Protein AF-A0A350TLJ2-F1 (afdb_monomer_lite)

Foldseek 3Di:
DVVVVVVVVVVVVQQADKDWDAPPVRQWIWIAGSVRHTPDIDHHPVQPDPVCCVSVD

Radius of gyration: 17.24 Å; chains: 1; bounding box: 38×16×46 Å

Structure (mmCIF, N/CA/C/O backbone):
data_AF-A0A350TLJ2-F1
#
_entry.id   AF-A0A350TLJ2-F1
#
loop_
_atom_site.group_PDB
_atom_site.id
_atom_site.type_symbol
_atom_site.label_atom_id
_atom_site.label_alt_id
_atom_site.label_comp_id
_atom_site.label_asym_id
_atom_site.label_entity_id
_atom_site.label_seq_id
_atom_site.pdbx_PDB_ins_code
_atom_site.Cartn_x
_atom_site.Cartn_y
_atom_site.Cartn_z
_atom_site.occupancy
_atom_site.B_iso_or_equiv
_atom_site.auth_seq_id
_atom_site.auth_comp_id
_atom_site.auth_asym_id
_atom_site.auth_atom_id
_atom_site.pdbx_PDB_model_num
ATOM 1 N N . MET A 1 1 ? -24.512 0.928 24.796 1.00 80.38 1 MET A N 1
ATOM 2 C CA . MET A 1 1 ? -24.688 1.150 23.342 1.00 80.38 1 MET A CA 1
ATOM 3 C C . MET A 1 1 ? -23.592 2.026 22.738 1.00 80.38 1 MET A C 1
ATOM 5 O O . MET A 1 1 ? -23.054 1.623 21.722 1.00 80.38 1 MET A O 1
ATOM 9 N N . LYS 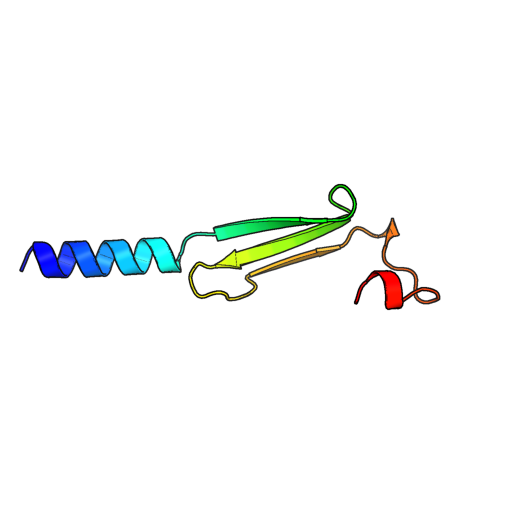A 1 2 ? -23.182 3.141 23.373 1.00 90.81 2 LYS A N 1
ATOM 10 C CA . LYS A 1 2 ? -22.084 4.008 22.889 1.00 90.81 2 LYS A CA 1
ATOM 11 C C . LYS A 1 2 ? -20.788 3.254 22.540 1.00 90.81 2 LYS A C 1
ATOM 13 O O . LYS A 1 2 ? -20.317 3.348 21.423 1.00 90.81 2 LYS A O 1
ATOM 18 N N . MET A 1 3 ? -20.315 2.382 23.432 1.00 93.69 3 MET A N 1
ATOM 19 C CA . MET A 1 3 ? -19.120 1.556 23.193 1.00 93.69 3 MET A CA 1
ATOM 20 C C . MET A 1 3 ? -19.209 0.658 21.944 1.00 93.69 3 MET A C 1
ATOM 22 O O . MET A 1 3 ? -18.222 0.488 21.242 1.00 93.69 3 MET A O 1
ATOM 26 N N . GLN A 1 4 ? -20.382 0.081 21.653 1.00 94.06 4 GLN A N 1
ATOM 27 C CA . GLN A 1 4 ? -20.568 -0.771 20.470 1.00 94.06 4 GLN A CA 1
ATOM 28 C C . GLN A 1 4 ? -20.548 0.056 19.180 1.00 94.06 4 GLN A C 1
ATOM 30 O O . GLN A 1 4 ? -19.981 -0.382 18.185 1.00 94.06 4 GLN A O 1
ATOM 35 N N . GLN A 1 5 ? -21.139 1.253 19.212 1.00 96.12 5 GLN A N 1
ATOM 36 C CA . GLN A 1 5 ? -21.105 2.192 18.090 1.00 96.12 5 GLN A CA 1
ATOM 37 C C . GLN A 1 5 ? -19.686 2.711 17.841 1.00 96.12 5 GLN A C 1
ATOM 39 O O . GLN A 1 5 ? -19.238 2.723 16.699 1.00 96.12 5 GLN A O 1
ATOM 44 N N . ASP A 1 6 ? -18.964 3.070 18.905 1.00 96.94 6 ASP A N 1
ATOM 45 C CA . ASP A 1 6 ? -17.581 3.544 18.818 1.00 96.94 6 ASP A CA 1
ATOM 46 C C . ASP A 1 6 ? -16.661 2.454 18.236 1.00 96.94 6 ASP A C 1
ATOM 48 O O . ASP A 1 6 ? -15.837 2.738 17.370 1.00 96.94 6 ASP A O 1
ATOM 52 N N . MET A 1 7 ? -16.853 1.191 18.641 1.00 96.75 7 MET A N 1
ATOM 53 C CA . MET A 1 7 ? -16.115 0.051 18.084 1.00 96.75 7 MET A CA 1
ATOM 54 C C . MET A 1 7 ? -16.426 -0.175 16.598 1.00 96.75 7 MET A C 1
ATOM 56 O O . MET A 1 7 ? -15.508 -0.383 15.810 1.00 96.75 7 MET A O 1
ATOM 60 N N . ALA A 1 8 ? -17.702 -0.119 16.200 1.00 96.56 8 ALA A N 1
ATOM 61 C CA . ALA A 1 8 ? -18.098 -0.284 14.801 1.00 96.56 8 ALA A CA 1
ATOM 62 C C . ALA A 1 8 ? -17.510 0.818 13.907 1.00 96.56 8 ALA A C 1
ATOM 64 O O . ALA A 1 8 ? -16.998 0.530 12.829 1.00 96.56 8 ALA A O 1
ATOM 65 N N . LYS A 1 9 ? -17.511 2.065 14.390 1.00 96.88 9 LYS A N 1
ATOM 66 C CA . LYS A 1 9 ? -16.914 3.201 13.682 1.00 96.88 9 LYS A CA 1
ATOM 67 C C . LYS A 1 9 ? -15.398 3.058 13.545 1.00 96.88 9 LYS A C 1
ATOM 69 O O . LYS A 1 9 ? -14.871 3.259 12.460 1.00 96.88 9 LYS A O 1
ATOM 74 N N . ALA A 1 10 ? -14.705 2.666 14.616 1.00 97.00 10 ALA A N 1
ATOM 75 C CA . ALA A 1 10 ? -13.263 2.424 14.569 1.00 97.00 10 ALA A CA 1
ATOM 76 C C . ALA A 1 10 ? -12.902 1.301 13.581 1.00 97.00 10 ALA A C 1
ATOM 78 O O . ALA A 1 10 ? -11.929 1.417 12.839 1.00 97.00 10 ALA A O 1
ATOM 79 N N . GLN A 1 11 ? -13.704 0.234 13.536 1.00 96.12 11 GLN A N 1
ATOM 80 C CA . GLN A 1 11 ? -13.537 -0.854 12.573 1.00 96.12 11 GLN A CA 1
ATOM 81 C C . GLN A 1 11 ? -13.697 -0.353 11.128 1.00 96.12 11 GLN A C 1
ATOM 83 O O . GLN A 1 11 ? -12.858 -0.650 10.281 1.00 96.12 11 GLN A O 1
ATOM 88 N N . GLU A 1 12 ? -14.732 0.441 10.856 1.00 96.88 12 GLU A N 1
ATOM 89 C CA . GLU A 1 12 ? -14.987 1.019 9.533 1.00 96.88 12 GLU A CA 1
ATOM 90 C C . GLU A 1 12 ? -13.877 1.995 9.100 1.00 96.88 12 GLU A C 1
ATOM 92 O O . GLU A 1 12 ? -13.442 1.975 7.949 1.00 96.88 12 GLU A O 1
ATOM 97 N N . GLU A 1 13 ? -13.350 2.792 10.032 1.00 97.38 13 GLU A N 1
ATOM 98 C CA . GLU A 1 13 ? -12.215 3.689 9.785 1.00 97.38 13 GLU A CA 1
ATOM 99 C C . GLU A 1 13 ? -10.937 2.917 9.431 1.00 97.38 13 GLU A C 1
ATOM 101 O O . GLU A 1 13 ? -10.238 3.289 8.487 1.00 97.38 13 GLU A O 1
ATOM 106 N N . VAL A 1 14 ? -10.644 1.818 10.137 1.00 97.50 14 VAL A N 1
ATOM 107 C CA . VAL A 1 14 ? -9.513 0.940 9.796 1.00 97.50 14 VAL A CA 1
ATOM 108 C C . VAL A 1 14 ? -9.711 0.336 8.413 1.00 97.50 14 VAL A C 1
ATOM 110 O O . VAL A 1 14 ? -8.786 0.352 7.609 1.00 97.50 14 VAL A O 1
ATOM 113 N N . GLU A 1 15 ? -10.906 -0.166 8.112 1.00 96.94 15 GLU A N 1
ATOM 114 C CA . GLU A 1 15 ? -11.225 -0.769 6.818 1.00 96.94 15 GLU A CA 1
ATOM 115 C C . GLU A 1 15 ? -11.053 0.198 5.637 1.00 96.94 15 GLU A C 1
ATOM 117 O O . GLU A 1 15 ? -10.578 -0.216 4.576 1.00 96.94 15 GLU A O 1
ATOM 122 N N . GLN A 1 16 ? -11.412 1.472 5.820 1.00 95.12 16 GLN A N 1
ATOM 123 C CA . GLN A 1 16 ? -11.295 2.521 4.801 1.00 95.12 16 GLN A CA 1
ATOM 124 C C . GLN A 1 16 ? -9.900 3.157 4.731 1.00 95.12 16 GLN A C 1
ATOM 126 O O . GLN A 1 16 ? -9.596 3.848 3.754 1.00 95.12 16 GLN A O 1
ATOM 131 N N . ALA A 1 17 ? -9.045 2.938 5.734 1.00 97.88 17 ALA A N 1
ATOM 132 C CA . ALA A 1 17 ? -7.685 3.454 5.728 1.00 97.88 17 ALA A CA 1
ATOM 133 C C . ALA A 1 17 ? -6.906 2.940 4.508 1.00 97.88 17 ALA A C 1
ATOM 135 O O . ALA A 1 17 ? -7.054 1.790 4.091 1.00 97.88 17 ALA A O 1
ATOM 136 N N . GLN A 1 18 ? -6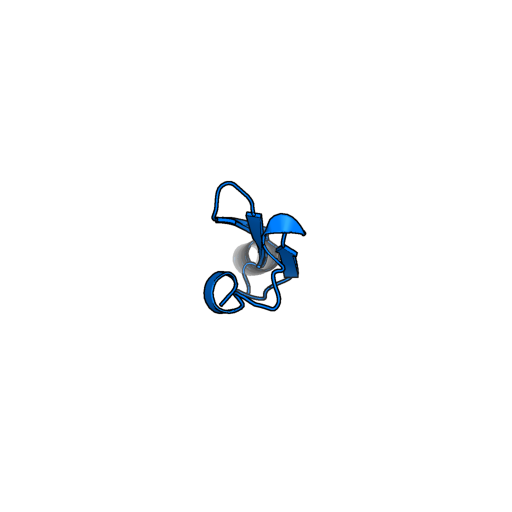.062 3.804 3.945 1.00 97.94 18 GLN A N 1
ATOM 137 C CA . GLN A 1 18 ? -5.207 3.485 2.807 1.00 97.94 18 GLN A CA 1
ATOM 138 C C . GLN A 1 18 ? -3.745 3.447 3.232 1.00 97.94 18 GLN A C 1
ATOM 140 O O . GLN A 1 18 ? -3.266 4.328 3.948 1.00 97.94 18 GLN A O 1
ATOM 145 N N . PHE A 1 19 ? -3.031 2.440 2.746 1.00 97.69 19 PHE A N 1
ATOM 146 C CA . PHE A 1 19 ? -1.615 2.232 3.003 1.00 97.69 19 PHE A CA 1
ATOM 147 C C . PHE A 1 19 ? -0.878 2.184 1.672 1.00 97.69 19 PHE A C 1
ATOM 149 O O . PHE A 1 19 ? -1.254 1.424 0.781 1.00 97.69 19 PHE A O 1
ATOM 156 N N . THR A 1 20 ? 0.180 2.980 1.549 1.00 97.81 20 THR A N 1
ATOM 157 C CA . THR A 1 20 ? 0.980 3.083 0.326 1.00 97.81 20 THR A CA 1
ATOM 158 C C . THR A 1 20 ? 2.360 2.488 0.556 1.00 97.81 20 THR A C 1
ATOM 160 O O . THR A 1 20 ? 3.019 2.814 1.544 1.00 97.81 20 THR A O 1
ATOM 163 N N . ALA A 1 21 ? 2.819 1.662 -0.379 1.00 97.31 21 ALA A N 1
ATOM 164 C CA . ALA A 1 21 ? 4.180 1.138 -0.412 1.00 97.31 21 ALA A CA 1
ATOM 165 C C . ALA A 1 21 ? 4.785 1.330 -1.805 1.00 97.31 21 ALA A C 1
ATOM 167 O O . ALA A 1 21 ? 4.070 1.295 -2.807 1.00 97.31 21 ALA A O 1
ATOM 168 N N . SER A 1 22 ? 6.102 1.527 -1.871 1.00 95.50 22 SER A N 1
ATOM 169 C CA . SER A 1 22 ? 6.820 1.652 -3.136 1.00 95.50 22 SER A CA 1
ATOM 170 C C . SER A 1 22 ? 8.174 0.949 -3.110 1.00 95.50 22 SER A C 1
ATOM 172 O O . SER A 1 22 ? 8.799 0.801 -2.058 1.00 95.50 22 SER A O 1
ATOM 174 N N . VAL A 1 23 ? 8.622 0.506 -4.284 1.00 91.06 23 VAL A N 1
ATOM 175 C CA . VAL A 1 23 ? 9.911 -0.171 -4.495 1.00 91.06 23 VAL A CA 1
ATOM 176 C C . VAL A 1 23 ? 10.643 0.425 -5.698 1.00 91.06 23 VAL A C 1
ATOM 178 O O . VAL A 1 23 ? 10.073 1.209 -6.465 1.00 91.06 23 VAL A O 1
ATOM 181 N N . GLY A 1 24 ? 11.937 0.119 -5.830 1.00 88.06 24 GLY A N 1
ATOM 182 C CA . GLY A 1 24 ? 12.763 0.615 -6.938 1.00 88.06 24 GLY A CA 1
ATOM 183 C C . GLY A 1 24 ? 12.857 2.144 -6.991 1.00 88.06 24 GLY A C 1
ATOM 184 O O . GLY A 1 24 ? 12.850 2.723 -8.067 1.00 88.06 24 GLY A O 1
ATOM 185 N N . GLY A 1 25 ? 12.840 2.832 -5.842 1.00 89.69 25 GLY A N 1
ATOM 186 C CA . GLY A 1 25 ? 12.820 4.302 -5.810 1.00 89.69 25 GLY A CA 1
ATOM 187 C C . GLY A 1 25 ? 11.506 4.920 -6.313 1.00 89.69 25 GLY A C 1
ATOM 188 O O . GLY A 1 25 ? 11.499 6.042 -6.820 1.00 89.69 25 GLY A O 1
ATOM 189 N N . GLY A 1 26 ? 10.390 4.191 -6.200 1.00 90.62 26 GLY A N 1
ATOM 190 C CA . GLY A 1 26 ? 9.074 4.637 -6.670 1.00 90.62 26 GLY A CA 1
ATOM 191 C C . GLY A 1 26 ? 8.751 4.218 -8.101 1.00 90.62 26 GLY A C 1
ATOM 192 O O . GLY A 1 26 ? 7.908 4.845 -8.738 1.00 90.62 26 GLY A O 1
ATOM 193 N N . VAL A 1 27 ? 9.441 3.205 -8.623 1.00 91.12 27 VAL A N 1
ATOM 194 C CA . VAL A 1 27 ? 9.155 2.591 -9.927 1.00 91.12 27 VAL A CA 1
ATOM 195 C C . VAL A 1 27 ? 7.834 1.827 -9.894 1.00 91.12 27 VAL A C 1
ATOM 197 O O . VAL A 1 27 ? 7.018 1.994 -10.798 1.00 91.12 27 VAL A O 1
ATOM 200 N N . VAL A 1 28 ? 7.588 1.078 -8.818 1.00 93.56 28 VAL A N 1
ATOM 201 C CA . VAL A 1 28 ? 6.293 0.450 -8.534 1.00 93.56 28 VAL A CA 1
ATOM 202 C C . VAL A 1 28 ? 5.748 1.036 -7.241 1.00 93.56 28 VAL A C 1
ATOM 204 O O . VAL A 1 28 ? 6.475 1.145 -6.251 1.00 93.56 28 VAL A O 1
ATOM 207 N N . THR A 1 29 ? 4.480 1.438 -7.250 1.00 96.56 29 THR A N 1
ATOM 208 C CA . THR A 1 29 ? 3.750 1.920 -6.071 1.00 96.56 29 THR A CA 1
ATOM 209 C C . THR A 1 29 ? 2.403 1.219 -5.988 1.00 96.56 29 THR A C 1
ATOM 211 O O . THR A 1 29 ? 1.644 1.237 -6.954 1.00 96.56 29 THR A O 1
ATOM 214 N N . ALA A 1 30 ? 2.091 0.640 -4.833 1.00 97.75 30 ALA A N 1
ATOM 215 C CA . ALA A 1 30 ? 0.809 0.007 -4.555 1.00 97.75 30 ALA A CA 1
ATOM 216 C C . ALA A 1 30 ? 0.098 0.733 -3.410 1.00 97.75 30 ALA A C 1
ATOM 218 O O . ALA A 1 30 ? 0.737 1.156 -2.442 1.00 97.75 30 ALA A O 1
ATOM 219 N N . VAL A 1 31 ? -1.224 0.851 -3.518 1.00 98.19 31 VAL A N 1
ATOM 220 C CA . VAL A 1 31 ? -2.106 1.323 -2.448 1.00 98.19 31 VAL A CA 1
ATOM 221 C C . VAL A 1 31 ? -3.039 0.185 -2.067 1.00 98.19 31 VAL A C 1
ATOM 223 O O . VAL A 1 31 ? -3.697 -0.395 -2.933 1.00 98.19 31 VAL A O 1
ATOM 226 N N . VAL A 1 32 ? -3.096 -0.134 -0.777 1.00 98.31 32 VAL A N 1
ATOM 227 C CA . VAL A 1 32 ? -3.987 -1.159 -0.224 1.00 98.31 32 VAL A CA 1
ATOM 228 C C . VAL A 1 32 ? -4.924 -0.558 0.817 1.00 98.31 32 VAL A C 1
ATOM 230 O O . VAL A 1 32 ? -4.545 0.361 1.544 1.00 98.31 32 VAL A O 1
ATOM 233 N N . SER A 1 33 ? -6.151 -1.066 0.898 1.00 98.00 33 SER A N 1
ATOM 234 C CA . SER A 1 33 ? -7.089 -0.722 1.971 1.00 98.00 33 SER A CA 1
ATOM 235 C C . SER A 1 33 ? -6.757 -1.473 3.266 1.00 98.00 33 SER A C 1
ATOM 237 O O . SER A 1 33 ? -6.023 -2.467 3.256 1.00 98.00 33 SER A O 1
ATOM 239 N N . GLY A 1 34 ? -7.357 -1.076 4.390 1.00 96.94 34 GLY A N 1
ATOM 240 C CA . GLY A 1 34 ? -7.286 -1.849 5.636 1.00 96.94 34 GLY A CA 1
ATOM 241 C C . GLY A 1 34 ? -7.966 -3.217 5.560 1.00 96.94 34 GLY A C 1
ATOM 242 O O . GLY A 1 34 ? -7.652 -4.102 6.357 1.00 96.94 34 GLY A O 1
ATOM 243 N N . LYS A 1 35 ? -8.813 -3.443 4.544 1.00 97.19 35 LYS A N 1
ATOM 244 C CA . LYS A 1 35 ? -9.319 -4.780 4.173 1.00 97.19 35 LYS A CA 1
ATOM 245 C C . LYS A 1 35 ? -8.281 -5.646 3.458 1.00 97.19 35 LYS A C 1
ATOM 247 O O . LYS A 1 35 ? -8.567 -6.801 3.158 1.00 97.19 35 LYS A O 1
ATOM 252 N N . LYS A 1 36 ? -7.076 -5.117 3.223 1.00 96.31 36 LYS A N 1
ATOM 253 C CA . LYS A 1 36 ? -6.002 -5.736 2.431 1.00 96.31 36 LYS A CA 1
ATOM 254 C C . LYS A 1 36 ? -6.374 -5.916 0.957 1.00 96.31 36 LYS A C 1
ATOM 256 O O . LYS A 1 36 ? -5.855 -6.806 0.291 1.00 96.31 36 LYS A O 1
ATOM 261 N N . GLU A 1 37 ? -7.257 -5.065 0.446 1.00 97.50 37 GLU A N 1
ATOM 262 C CA . GLU A 1 37 ? -7.606 -5.039 -0.973 1.00 97.50 37 GLU A CA 1
ATOM 263 C C . GLU A 1 37 ? -6.677 -4.065 -1.698 1.00 97.50 37 GLU A C 1
ATOM 265 O O . GLU A 1 37 ? -6.467 -2.947 -1.226 1.00 97.50 37 GLU A O 1
ATOM 270 N N . LEU A 1 38 ? -6.122 -4.474 -2.840 1.00 97.31 38 LEU A N 1
ATOM 271 C CA . LEU A 1 38 ? -5.353 -3.584 -3.709 1.00 97.31 38 LEU A CA 1
ATOM 272 C C . LEU A 1 38 ? -6.310 -2.588 -4.372 1.00 97.31 38 LEU A C 1
ATOM 274 O O . LEU A 1 38 ? -7.174 -2.984 -5.151 1.00 97.31 38 LEU A O 1
ATOM 278 N N . THR A 1 39 ? -6.156 -1.303 -4.066 1.00 97.31 39 THR A N 1
ATOM 279 C CA . THR A 1 39 ? -7.023 -0.236 -4.589 1.00 97.31 39 THR A CA 1
ATOM 280 C C . THR A 1 39 ? -6.360 0.571 -5.697 1.00 97.31 39 THR A C 1
ATOM 282 O O . THR A 1 39 ? -7.056 1.194 -6.497 1.00 97.31 39 THR A O 1
ATOM 285 N N . SER A 1 40 ? -5.027 0.562 -5.772 1.00 97.75 40 SER A N 1
ATOM 286 C CA . SER A 1 40 ? -4.275 1.191 -6.857 1.00 97.75 40 SER A CA 1
ATOM 287 C C . SER A 1 40 ? -2.915 0.527 -7.046 1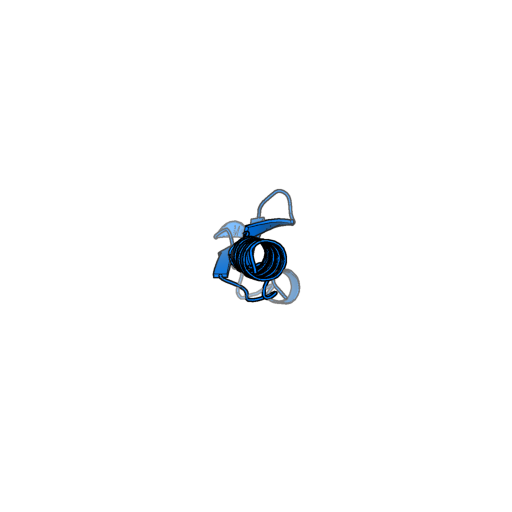.00 97.75 40 SER A C 1
ATOM 289 O O . SER A 1 40 ? -2.265 0.142 -6.073 1.00 97.75 40 SER A O 1
ATOM 291 N N . LEU A 1 41 ? -2.476 0.431 -8.299 1.00 96.62 41 LEU A N 1
ATOM 292 C CA . LEU A 1 41 ? -1.141 -0.008 -8.687 1.00 96.62 41 LEU A CA 1
ATOM 293 C C . LEU A 1 41 ? -0.629 0.913 -9.796 1.00 96.62 41 LEU A C 1
ATOM 295 O O . LEU A 1 41 ? -1.244 1.017 -10.856 1.00 96.62 41 LEU A O 1
ATOM 299 N N . THR A 1 42 ? 0.507 1.556 -9.549 1.00 95.31 42 THR A N 1
ATOM 300 C CA . THR A 1 42 ? 1.187 2.428 -10.508 1.00 95.31 42 THR A CA 1
ATOM 301 C C . THR A 1 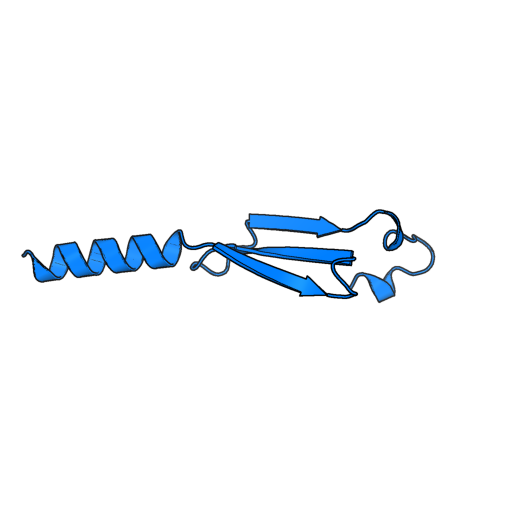42 ? 2.562 1.858 -10.809 1.00 95.31 42 THR A C 1
ATOM 303 O O . THR A 1 42 ? 3.357 1.643 -9.893 1.00 95.31 42 THR A O 1
ATOM 306 N N . ILE A 1 43 ? 2.850 1.665 -12.094 1.00 94.50 43 ILE A N 1
ATOM 307 C CA . ILE A 1 43 ? 4.144 1.206 -12.603 1.00 94.50 43 ILE A CA 1
ATOM 308 C C . ILE A 1 43 ? 4.653 2.273 -13.569 1.00 94.50 43 ILE A C 1
ATOM 310 O O . ILE A 1 43 ? 3.925 2.695 -14.472 1.00 94.50 43 ILE A O 1
ATOM 314 N N . LYS A 1 44 ? 5.878 2.760 -13.358 1.00 91.88 44 LYS A N 1
ATOM 315 C CA . LYS A 1 44 ? 6.497 3.718 -14.279 1.00 91.88 44 LYS A CA 1
ATOM 316 C C . LYS A 1 44 ? 6.820 3.040 -15.619 1.00 91.88 44 LYS A C 1
ATOM 318 O O . LYS A 1 44 ? 7.241 1.886 -15.602 1.00 91.88 44 LYS A O 1
ATOM 323 N N . PRO A 1 45 ? 6.701 3.755 -16.754 1.00 89.44 45 PRO A N 1
ATOM 324 C CA . PRO A 1 45 ? 6.985 3.194 -18.077 1.00 89.44 45 PRO A CA 1
ATOM 325 C C . PRO A 1 45 ? 8.370 2.554 -18.196 1.00 89.44 45 PRO A C 1
ATOM 327 O O . PRO A 1 45 ? 8.500 1.526 -18.843 1.00 89.44 45 PRO A O 1
ATOM 330 N N . ASP A 1 46 ? 9.373 3.117 -17.520 1.00 84.12 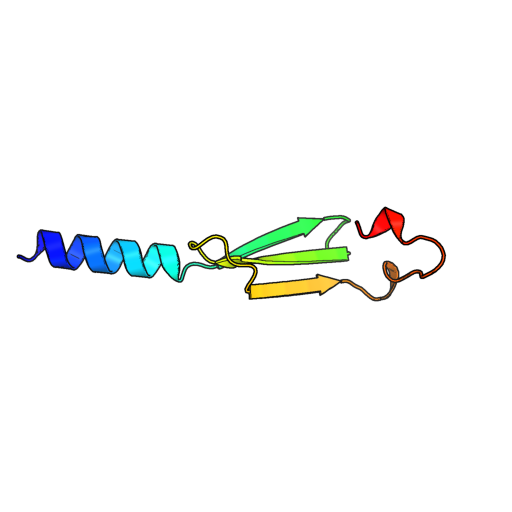46 ASP A N 1
ATOM 331 C CA . ASP A 1 46 ? 10.764 2.646 -17.561 1.00 84.12 46 ASP A CA 1
ATOM 332 C C . ASP A 1 46 ? 10.960 1.222 -17.011 1.00 84.12 46 ASP A C 1
ATOM 334 O O . ASP A 1 46 ? 12.011 0.633 -17.227 1.00 84.12 46 ASP A O 1
ATOM 338 N N . ALA A 1 47 ? 9.978 0.678 -16.284 1.00 83.75 47 ALA A N 1
ATOM 339 C CA . ALA A 1 47 ? 9.996 -0.708 -15.816 1.00 83.75 47 ALA A CA 1
ATOM 340 C C . ALA A 1 47 ? 9.131 -1.647 -16.660 1.00 83.75 47 ALA A C 1
ATOM 342 O O . ALA A 1 47 ? 9.074 -2.836 -16.381 1.00 83.75 47 ALA A O 1
ATOM 343 N N . VAL A 1 48 ? 8.439 -1.131 -17.677 1.00 85.81 48 VAL A N 1
ATOM 344 C CA . VAL A 1 48 ? 7.608 -1.928 -18.582 1.00 85.81 48 VAL A CA 1
ATOM 345 C C . VAL A 1 48 ? 8.440 -2.303 -19.802 1.00 85.81 48 VAL A C 1
ATOM 347 O O . VAL A 1 48 ? 8.288 -1.726 -20.877 1.00 85.81 48 VAL A O 1
ATOM 350 N N . ASP A 1 49 ? 9.328 -3.277 -19.611 1.00 86.81 49 ASP A N 1
ATOM 351 C CA . ASP A 1 49 ? 10.095 -3.901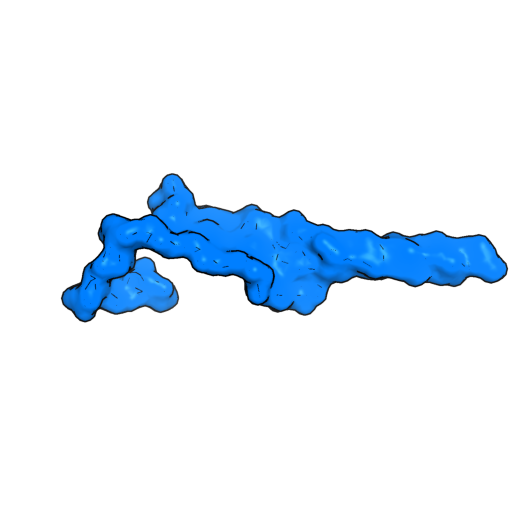 -20.686 1.00 86.81 49 ASP A CA 1
ATOM 352 C C . ASP A 1 49 ? 9.525 -5.302 -20.990 1.00 86.81 49 ASP A C 1
ATOM 354 O O . ASP A 1 49 ? 9.531 -6.171 -20.115 1.00 86.81 49 ASP A O 1
ATOM 358 N N . PRO A 1 50 ? 8.993 -5.559 -22.202 1.00 85.44 50 PRO A N 1
ATOM 359 C CA . PRO A 1 50 ? 8.495 -6.883 -22.569 1.00 85.44 50 PRO A CA 1
ATOM 360 C C . PRO A 1 50 ? 9.599 -7.948 -22.673 1.00 85.44 50 PRO A C 1
ATOM 362 O O . PRO A 1 50 ? 9.273 -9.137 -22.671 1.00 85.44 50 PRO A O 1
ATOM 365 N N . GLU A 1 51 ? 10.870 -7.553 -22.782 1.00 89.38 51 GLU A N 1
ATOM 366 C CA . GLU A 1 51 ? 12.014 -8.470 -22.807 1.00 89.38 51 GLU A CA 1
ATOM 367 C C . GLU A 1 51 ? 12.499 -8.841 -21.392 1.00 89.38 51 GLU A C 1
ATOM 369 O O . GLU A 1 51 ? 13.173 -9.860 -21.236 1.00 89.38 51 GLU A O 1
ATOM 374 N N . ASP A 1 52 ? 12.097 -8.083 -20.362 1.00 84.62 52 ASP A N 1
ATOM 375 C CA . ASP A 1 52 ? 12.474 -8.283 -18.954 1.00 84.62 52 ASP A CA 1
ATOM 376 C C . ASP A 1 52 ? 11.248 -8.263 -18.018 1.00 84.62 52 ASP A C 1
ATOM 378 O O . ASP A 1 52 ? 11.066 -7.406 -17.151 1.00 84.62 52 ASP A O 1
ATOM 382 N N . VAL A 1 53 ? 10.359 -9.241 -18.207 1.00 84.88 53 VAL A N 1
ATOM 383 C CA . VAL A 1 53 ? 9.122 -9.366 -17.417 1.00 84.88 53 VAL A CA 1
ATOM 384 C C . VAL A 1 53 ? 9.402 -9.783 -15.963 1.00 84.88 53 VAL A C 1
ATOM 386 O O . VAL A 1 53 ? 8.597 -9.479 -15.082 1.00 84.88 53 VAL A O 1
ATOM 389 N N . GLU A 1 54 ? 10.528 -10.453 -15.686 1.00 83.44 54 GLU A N 1
ATOM 390 C CA . GLU A 1 54 ? 10.904 -10.880 -14.326 1.00 83.44 54 GLU A CA 1
ATOM 391 C C . GLU A 1 54 ? 11.079 -9.686 -13.380 1.00 83.44 54 GLU A C 1
ATOM 393 O O . GLU A 1 54 ? 10.738 -9.782 -12.204 1.00 83.44 54 GLU A O 1
ATOM 398 N N . MET A 1 55 ? 11.531 -8.540 -13.894 1.00 82.19 55 MET A N 1
ATOM 399 C CA . MET A 1 55 ? 11.699 -7.308 -13.120 1.00 82.19 55 MET A CA 1
ATOM 400 C C . MET A 1 55 ? 10.382 -6.758 -12.529 1.00 82.19 55 MET A C 1
ATOM 402 O O . MET A 1 55 ? 10.416 -6.016 -11.543 1.00 82.19 55 MET A O 1
ATOM 406 N N . LEU A 1 56 ? 9.227 -7.110 -13.110 1.00 82.88 56 LEU A N 1
ATOM 407 C CA . LEU A 1 56 ? 7.896 -6.643 -12.696 1.00 82.88 56 LEU A CA 1
ATOM 408 C C . LEU A 1 56 ? 7.088 -7.650 -11.855 1.00 82.88 56 LEU A C 1
ATOM 410 O O . LEU A 1 56 ? 6.000 -7.284 -11.395 1.00 82.88 56 LEU A O 1
ATOM 414 N N . GLN A 1 57 ? 7.564 -8.890 -11.695 1.00 77.12 57 GLN A N 1
ATOM 415 C CA . GLN A 1 57 ? 6.837 -9.986 -11.028 1.00 77.12 57 GLN A CA 1
ATOM 416 C C . GLN A 1 57 ? 7.195 -10.177 -9.549 1.00 77.12 57 GLN A C 1
ATOM 418 O O . GLN A 1 57 ? 8.280 -9.741 -9.108 1.00 77.12 57 GLN A O 1
#

Secondary structure (DSSP, 8-state):
-HHHHHHHHHHHHHHH-EEEEEETTTTEEEEEETT--EEEEEE-GGG--TT-GGGG-

pLDDT: mean 92.89, std 5.61, range [77.12, 98.31]

Sequence (57 aa):
MKMQQDMAKAQEEVEQAQFTASVGGGVVTAVVSGKKELTSLTIKPDAVDPEDVEMLQ